Protein AF-A0A318JP89-F1 (afdb_monomer_lite)

pLDDT: mean 79.84, std 13.97, range [44.28, 95.5]

Structure (mmCIF, N/CA/C/O backbone):
data_AF-A0A318JP89-F1
#
_entry.id   AF-A0A318JP89-F1
#
loop_
_atom_site.group_PDB
_atom_site.id
_atom_site.type_symbol
_atom_site.label_atom_id
_atom_site.label_alt_id
_atom_site.label_comp_id
_atom_site.label_asym_id
_atom_site.label_entity_id
_atom_site.label_seq_id
_atom_site.pdbx_PDB_ins_code
_atom_site.Cartn_x
_atom_site.Cartn_y
_atom_site.Cartn_z
_atom_site.occupancy
_atom_site.B_iso_or_equiv
_atom_site.auth_seq_id
_atom_site.auth_comp_id
_atom_site.auth_asym_id
_atom_site.auth_atom_id
_atom_site.pdbx_PDB_model_num
ATOM 1 N N . MET A 1 1 ? 3.739 -6.722 31.623 1.00 44.28 1 MET A N 1
ATOM 2 C CA . MET A 1 1 ? 2.680 -7.235 30.736 1.00 44.28 1 MET A CA 1
ATOM 3 C C . MET A 1 1 ? 2.839 -6.492 29.435 1.00 44.28 1 MET A C 1
ATOM 5 O O . MET A 1 1 ? 2.730 -5.271 29.456 1.00 44.28 1 MET A O 1
ATOM 9 N N . ASP A 1 2 ? 3.203 -7.198 28.373 1.00 45.56 2 ASP A N 1
ATOM 10 C CA . ASP A 1 2 ? 3.303 -6.610 27.040 1.00 45.56 2 ASP A CA 1
ATOM 11 C C . ASP A 1 2 ? 1.907 -6.212 26.531 1.00 45.56 2 ASP A C 1
ATOM 13 O O . ASP A 1 2 ? 0.931 -6.908 26.838 1.00 45.56 2 ASP A O 1
ATOM 17 N N . PRO A 1 3 ? 1.776 -5.091 25.803 1.00 51.28 3 PRO A N 1
ATOM 18 C CA . PRO A 1 3 ? 0.514 -4.707 25.184 1.00 51.28 3 PRO A CA 1
ATOM 19 C C . PRO A 1 3 ? 0.072 -5.793 24.191 1.00 51.28 3 PRO A C 1
ATOM 21 O O . PRO A 1 3 ? 0.824 -6.180 23.299 1.00 51.28 3 PRO A O 1
ATOM 24 N N . MET A 1 4 ? -1.154 -6.301 24.346 1.00 47.81 4 MET A N 1
ATOM 25 C CA . MET A 1 4 ? -1.758 -7.213 23.370 1.00 47.81 4 MET A CA 1
ATOM 26 C C . MET A 1 4 ? -2.399 -6.397 22.236 1.00 47.81 4 MET A C 1
ATOM 28 O O . MET A 1 4 ? -3.157 -5.467 22.529 1.00 47.81 4 MET A O 1
ATOM 32 N N . PRO A 1 5 ? -2.143 -6.724 20.956 1.00 54.53 5 PRO A N 1
ATOM 33 C CA . PRO A 1 5 ? -2.836 -6.089 19.840 1.00 54.53 5 PRO A CA 1
ATOM 34 C C . PRO A 1 5 ? -4.323 -6.475 19.856 1.00 54.53 5 PRO A C 1
ATOM 36 O O . PRO A 1 5 ? -4.659 -7.657 19.936 1.00 54.53 5 PRO A O 1
ATOM 39 N N . LEU A 1 6 ? -5.212 -5.478 19.796 1.00 57.28 6 LEU A N 1
ATOM 40 C CA . LEU A 1 6 ? -6.668 -5.672 19.913 1.00 57.28 6 LEU A CA 1
ATOM 41 C C . LEU A 1 6 ? -7.348 -6.017 18.580 1.00 57.28 6 LEU A C 1
ATOM 43 O O . LEU A 1 6 ? -8.364 -6.705 18.571 1.00 57.28 6 LEU A O 1
ATOM 47 N N . THR A 1 7 ? -6.782 -5.574 17.460 1.00 59.53 7 THR A N 1
ATOM 48 C CA . THR A 1 7 ? -7.267 -5.852 16.102 1.00 59.53 7 THR A CA 1
ATOM 49 C C . THR A 1 7 ? -6.091 -5.899 15.135 1.00 59.53 7 THR A C 1
ATOM 51 O O . THR A 1 7 ? -5.109 -5.171 15.304 1.00 59.53 7 THR A O 1
ATOM 54 N N . ARG A 1 8 ? -6.183 -6.781 14.137 1.00 67.44 8 ARG A N 1
ATOM 55 C CA . ARG A 1 8 ? -5.205 -6.916 13.057 1.00 67.44 8 ARG A CA 1
ATOM 56 C C . ARG A 1 8 ? -5.955 -7.180 11.757 1.00 67.44 8 ARG A C 1
ATOM 58 O O . ARG A 1 8 ? -6.177 -8.333 11.400 1.00 67.44 8 ARG A O 1
ATOM 65 N N . ASP A 1 9 ? -6.328 -6.110 11.072 1.00 76.12 9 ASP A N 1
ATOM 66 C CA . ASP A 1 9 ? -6.862 -6.203 9.716 1.00 76.12 9 ASP A CA 1
ATOM 67 C C . ASP A 1 9 ? -5.674 -6.264 8.757 1.00 76.12 9 ASP A C 1
ATOM 69 O O . ASP A 1 9 ? -4.788 -5.408 8.824 1.00 76.12 9 ASP A O 1
ATOM 73 N N . VAL A 1 10 ? -5.610 -7.305 7.923 1.00 82.12 10 VAL A N 1
ATOM 74 C CA . VAL A 1 10 ? -4.551 -7.488 6.921 1.00 82.12 10 VAL A CA 1
ATOM 75 C C . VAL A 1 10 ? -5.195 -7.570 5.551 1.00 82.12 10 VAL A C 1
ATOM 77 O O . VAL A 1 10 ? -6.039 -8.432 5.318 1.00 82.12 10 VAL A O 1
ATOM 80 N N . VAL A 1 11 ? -4.759 -6.703 4.643 1.00 89.06 11 VAL A N 1
ATOM 81 C CA . VAL A 1 11 ? -5.156 -6.739 3.235 1.00 89.06 11 VAL A CA 1
ATOM 82 C C . VAL A 1 11 ? -3.912 -6.895 2.379 1.00 89.06 11 VAL A C 1
ATOM 84 O O . VAL A 1 11 ? -2.906 -6.218 2.602 1.00 89.06 11 VAL A O 1
ATOM 87 N N . GLU A 1 12 ? -3.985 -7.796 1.408 1.00 91.00 12 GLU A N 1
ATOM 88 C CA . GLU A 1 12 ? -2.930 -8.041 0.432 1.00 91.00 12 GLU A CA 1
ATOM 89 C C . GLU A 1 12 ? -3.345 -7.488 -0.930 1.00 91.00 12 GLU A C 1
ATOM 91 O O . GLU A 1 12 ? -4.506 -7.588 -1.328 1.00 91.00 12 GLU A O 1
ATOM 96 N N . PHE A 1 13 ? -2.379 -6.925 -1.647 1.00 91.81 13 PHE A N 1
ATOM 97 C CA . PHE A 1 13 ? -2.557 -6.418 -2.999 1.00 91.81 13 PHE A CA 1
ATOM 98 C C . PHE A 1 13 ? -1.592 -7.132 -3.932 1.00 91.81 13 PHE A C 1
ATOM 100 O O . PHE A 1 13 ? -0.388 -7.178 -3.666 1.00 91.81 13 PHE A O 1
ATOM 107 N N . CYS A 1 14 ? -2.118 -7.681 -5.023 1.00 92.81 14 CYS A N 1
ATOM 108 C CA . CYS A 1 14 ? -1.323 -8.341 -6.050 1.00 92.81 14 CYS A CA 1
ATOM 109 C C . CYS A 1 14 ? -0.948 -7.362 -7.161 1.00 92.81 14 CYS A C 1
ATOM 111 O O . CYS A 1 14 ? -1.696 -6.439 -7.464 1.00 92.81 14 CYS A O 1
ATOM 113 N N . CYS A 1 15 ? 0.212 -7.589 -7.764 1.00 93.62 15 CYS A N 1
ATOM 114 C CA . CYS A 1 15 ? 0.668 -6.902 -8.958 1.00 93.62 15 CYS A CA 1
ATOM 115 C C . CYS A 1 15 ? -0.264 -7.205 -10.132 1.00 93.62 15 CYS A C 1
ATOM 117 O O . CYS A 1 15 ? -0.503 -8.375 -10.440 1.00 93.62 15 CYS A O 1
ATOM 119 N N . ASP A 1 16 ? -0.723 -6.166 -10.820 1.00 94.94 16 ASP A N 1
ATOM 120 C CA . ASP A 1 16 ? -1.594 -6.293 -11.987 1.00 94.94 16 ASP A CA 1
ATOM 121 C C . ASP A 1 16 ? -0.862 -6.862 -13.218 1.00 94.94 16 ASP A C 1
ATOM 123 O O . ASP A 1 16 ? -1.502 -7.413 -14.113 1.00 94.94 16 ASP A O 1
ATOM 127 N N . THR A 1 17 ? 0.475 -6.792 -13.261 1.00 93.00 17 THR A N 1
ATOM 128 C CA . THR A 1 17 ? 1.281 -7.329 -14.373 1.00 93.00 17 THR A CA 1
ATOM 129 C C . THR A 1 17 ? 1.559 -8.826 -14.225 1.00 93.00 17 THR A C 1
ATOM 131 O O . THR A 1 17 ? 1.362 -9.600 -15.163 1.00 93.00 17 THR A O 1
ATOM 134 N N . CYS A 1 18 ? 2.048 -9.251 -13.057 1.00 92.75 18 CYS A N 1
ATOM 135 C CA . CYS A 1 18 ? 2.589 -10.601 -12.855 1.00 92.75 18 CYS A CA 1
ATOM 136 C C . CYS A 1 18 ? 1.854 -11.427 -11.787 1.00 92.75 18 CYS A C 1
ATOM 138 O O . CYS A 1 18 ? 2.177 -12.597 -11.590 1.00 92.75 18 CYS A O 1
ATOM 140 N N . GLY A 1 19 ? 0.860 -10.853 -11.101 1.00 90.69 19 GLY A N 1
ATOM 141 C CA . GLY A 1 19 ? -0.003 -11.555 -10.144 1.00 90.69 19 GLY A CA 1
ATOM 142 C C . GLY A 1 19 ? 0.638 -11.894 -8.795 1.00 90.69 19 GLY A C 1
ATOM 143 O O . GLY A 1 19 ? -0.054 -12.391 -7.907 1.00 90.69 19 GLY A O 1
ATOM 144 N N . VAL A 1 20 ? 1.934 -11.628 -8.609 1.00 90.88 20 VAL A N 1
ATOM 145 C CA . VAL A 1 20 ? 2.610 -11.803 -7.313 1.00 90.88 20 VAL A CA 1
ATOM 146 C C . VAL A 1 20 ? 2.102 -10.774 -6.307 1.00 90.88 20 VAL A C 1
ATOM 148 O O . VAL A 1 20 ? 1.652 -9.698 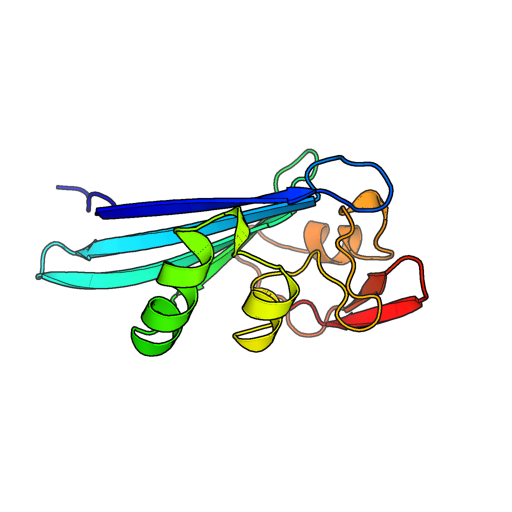-6.697 1.00 90.88 20 VAL A O 1
ATOM 151 N N . VAL A 1 21 ? 2.196 -11.067 -5.010 1.00 90.19 21 VAL A N 1
ATOM 152 C CA . VAL A 1 21 ? 1.869 -10.077 -3.975 1.00 90.19 21 VAL A CA 1
ATOM 153 C C . VAL A 1 21 ? 2.812 -8.885 -4.135 1.00 90.19 21 VAL A C 1
ATOM 155 O O . VAL A 1 21 ? 4.028 -9.031 -4.095 1.00 90.19 21 VAL A O 1
ATOM 158 N N . ALA A 1 22 ? 2.249 -7.704 -4.364 1.00 89.94 22 ALA A N 1
ATOM 159 C CA . ALA A 1 22 ? 2.994 -6.457 -4.447 1.00 89.94 22 ALA A CA 1
ATOM 160 C C . ALA A 1 22 ? 3.194 -5.856 -3.055 1.00 89.94 22 ALA A C 1
ATOM 162 O O . ALA A 1 22 ? 4.259 -5.318 -2.749 1.00 89.94 22 ALA A O 1
ATOM 163 N N . GLY A 1 23 ? 2.183 -5.981 -2.194 1.00 88.69 23 GLY A N 1
ATOM 164 C CA . GLY A 1 23 ? 2.278 -5.480 -0.840 1.00 88.69 23 GLY A CA 1
ATOM 165 C C . GLY A 1 23 ? 1.147 -5.885 0.085 1.00 88.69 23 GLY A C 1
ATOM 166 O O . GLY A 1 23 ? 0.121 -6.426 -0.327 1.00 88.69 23 GLY A O 1
ATOM 167 N N . ARG A 1 24 ? 1.362 -5.613 1.372 1.00 89.00 24 ARG A N 1
ATOM 168 C CA . ARG A 1 24 ? 0.407 -5.885 2.450 1.00 89.00 24 ARG A CA 1
ATOM 169 C C . ARG A 1 24 ? 0.196 -4.639 3.284 1.00 89.00 24 ARG A C 1
ATOM 171 O O . ARG A 1 24 ? 1.157 -3.946 3.597 1.00 89.00 24 ARG A O 1
ATOM 178 N N . ILE A 1 25 ? -1.032 -4.396 3.712 1.00 88.50 25 ILE A N 1
ATOM 179 C CA . ILE A 1 25 ? -1.357 -3.352 4.680 1.00 88.50 25 ILE A CA 1
ATOM 180 C C . ILE A 1 25 ? -1.900 -4.025 5.924 1.00 88.50 25 ILE A C 1
ATOM 182 O O . ILE A 1 25 ? -2.765 -4.891 5.845 1.00 88.50 25 ILE A O 1
ATOM 186 N N . THR A 1 26 ? -1.361 -3.648 7.074 1.00 87.50 26 THR A N 1
ATOM 187 C CA . THR A 1 26 ? -1.814 -4.095 8.383 1.00 87.50 26 THR A CA 1
ATOM 188 C C . THR A 1 26 ? -2.172 -2.884 9.220 1.00 87.50 26 THR A C 1
ATOM 190 O O . THR A 1 26 ? -1.358 -1.977 9.368 1.00 87.50 26 THR A O 1
ATOM 193 N N . LEU A 1 27 ? -3.364 -2.886 9.803 1.00 87.75 27 LEU A N 1
ATOM 194 C CA . LEU A 1 27 ? -3.790 -1.864 10.751 1.00 87.75 27 LEU A CA 1
ATOM 195 C C . LEU A 1 27 ? -3.863 -2.486 12.148 1.00 87.75 27 LEU A C 1
ATOM 197 O O . LEU A 1 27 ? -4.529 -3.506 12.336 1.00 87.75 27 LEU A O 1
ATOM 201 N N . THR A 1 28 ? -3.159 -1.903 13.120 1.00 85.44 28 THR A N 1
ATOM 202 C CA . THR A 1 28 ? -3.131 -2.390 14.506 1.00 85.44 28 THR A CA 1
ATOM 203 C C . THR A 1 28 ? -3.566 -1.325 15.499 1.00 85.44 28 THR A C 1
ATOM 205 O O . THR A 1 28 ? -3.386 -0.123 15.299 1.00 85.44 28 THR A O 1
ATOM 208 N N . THR A 1 29 ? -4.145 -1.794 16.603 1.00 84.50 29 THR A N 1
ATOM 209 C CA . THR A 1 29 ? -4.390 -0.988 17.800 1.00 84.50 29 THR A CA 1
ATOM 210 C C . THR A 1 29 ? -3.681 -1.618 18.987 1.00 84.50 29 THR A C 1
ATOM 212 O O . THR A 1 29 ? -3.867 -2.803 19.274 1.00 84.50 29 THR A O 1
ATOM 215 N N . GLU A 1 30 ? -2.894 -0.815 19.692 1.00 83.19 30 GLU A N 1
ATOM 216 C CA . GLU A 1 30 ? -2.139 -1.200 20.879 1.00 83.19 30 GLU A CA 1
ATOM 217 C C . GLU A 1 30 ? -2.607 -0.368 22.070 1.00 83.19 30 GLU A C 1
ATOM 219 O O . GLU A 1 30 ? -2.740 0.851 21.978 1.00 83.19 30 GLU A O 1
ATOM 224 N N . THR A 1 31 ? -2.853 -1.014 23.208 1.00 82.56 31 THR A N 1
ATOM 225 C CA . THR A 1 31 ? -3.196 -0.307 24.449 1.00 82.56 31 THR A CA 1
ATOM 226 C C . THR A 1 31 ? -2.030 -0.408 25.416 1.00 82.56 31 THR A C 1
ATOM 228 O O . THR A 1 31 ? -1.671 -1.498 25.857 1.00 82.56 31 THR A O 1
ATOM 231 N N . ALA A 1 32 ? -1.428 0.730 25.746 1.00 79.44 32 ALA A N 1
ATOM 232 C CA . ALA A 1 32 ? -0.364 0.815 26.731 1.00 79.44 32 ALA A CA 1
ATOM 233 C C . ALA A 1 32 ? -0.895 0.516 28.143 1.00 79.44 32 ALA A C 1
ATOM 235 O O . ALA A 1 32 ? -2.080 0.671 28.439 1.00 79.44 32 ALA A O 1
ATOM 236 N N . SER A 1 33 ? 0.006 0.151 29.055 1.00 78.69 33 SER A N 1
ATOM 237 C CA . SER A 1 33 ? -0.324 -0.182 30.450 1.00 78.69 33 SER A CA 1
ATOM 238 C C . SER A 1 33 ? -1.012 0.949 31.227 1.00 78.69 33 SER A C 1
ATOM 240 O O . SER A 1 33 ? -1.681 0.692 32.223 1.00 78.69 33 SER A O 1
ATOM 242 N N . ASN A 1 34 ? -0.881 2.195 30.766 1.00 83.25 34 ASN A N 1
ATOM 243 C CA . ASN A 1 34 ? -1.551 3.375 31.316 1.00 83.25 34 ASN A CA 1
ATOM 244 C C . ASN A 1 34 ? -2.930 3.662 30.681 1.00 83.25 34 ASN A C 1
ATOM 246 O O . ASN A 1 34 ? -3.486 4.733 30.907 1.00 83.25 34 ASN A O 1
ATOM 250 N N . GLY A 1 35 ? -3.458 2.748 29.861 1.00 82.12 35 GLY A N 1
ATOM 251 C CA . GLY A 1 35 ? -4.737 2.897 29.161 1.00 82.12 35 GLY A CA 1
ATOM 252 C C . GLY A 1 35 ? -4.678 3.758 27.896 1.00 82.12 35 GLY A C 1
ATOM 253 O O . GLY A 1 35 ? -5.707 3.959 27.254 1.00 82.12 35 GLY A O 1
ATOM 254 N N . ARG A 1 36 ? -3.502 4.271 27.508 1.00 83.19 36 ARG A N 1
ATOM 255 C CA . ARG A 1 36 ? -3.347 5.026 26.260 1.00 83.19 36 ARG A CA 1
ATOM 256 C C . ARG A 1 36 ? -3.437 4.089 25.060 1.00 83.19 36 ARG A C 1
ATOM 258 O O . ARG A 1 36 ? -2.715 3.098 25.000 1.00 83.19 36 ARG A O 1
ATOM 265 N N . ILE A 1 37 ? -4.274 4.449 24.094 1.00 83.50 37 ILE A N 1
ATOM 266 C CA . ILE A 1 37 ? -4.445 3.711 22.843 1.00 83.50 37 ILE A CA 1
ATOM 267 C C . ILE A 1 37 ? -3.551 4.328 21.764 1.00 83.50 37 ILE A C 1
ATOM 269 O O . ILE A 1 37 ? -3.504 5.551 21.607 1.00 83.50 37 ILE A O 1
ATOM 273 N N . TRP A 1 38 ? -2.848 3.470 21.036 1.00 83.50 38 TRP A N 1
ATOM 274 C CA . TRP A 1 38 ? -2.029 3.797 19.880 1.00 83.50 38 TRP A CA 1
ATOM 275 C C . TRP A 1 38 ? -2.560 3.052 18.668 1.00 83.50 38 TRP A C 1
ATOM 277 O O . TRP A 1 38 ? -2.906 1.874 18.753 1.00 83.50 38 TRP A O 1
ATOM 287 N N . HIS A 1 39 ? -2.601 3.746 17.542 1.00 85.88 39 HIS A N 1
ATOM 288 C CA . HIS A 1 39 ? -3.013 3.185 16.272 1.00 85.88 39 HIS A CA 1
ATOM 289 C C . HIS A 1 39 ? -1.825 3.233 15.325 1.00 85.88 39 HIS A C 1
ATOM 291 O O . HIS A 1 39 ? -1.203 4.285 15.172 1.00 85.88 39 HIS A O 1
ATOM 297 N N . ASN A 1 40 ? -1.518 2.109 14.692 1.00 84.62 40 ASN A N 1
ATOM 298 C CA . ASN A 1 40 ? -0.404 2.009 13.763 1.00 84.62 40 ASN A CA 1
ATOM 299 C C . ASN A 1 40 ? -0.894 1.413 12.447 1.00 84.62 40 ASN A C 1
ATOM 301 O O . ASN A 1 40 ? -1.722 0.500 12.432 1.00 84.62 40 ASN A O 1
ATOM 305 N N . ILE A 1 41 ? -0.361 1.927 11.346 1.00 84.38 41 ILE A N 1
ATOM 306 C CA . ILE A 1 41 ? -0.471 1.302 10.037 1.00 84.38 41 ILE A CA 1
ATOM 307 C C . ILE A 1 41 ? 0.910 0.805 9.634 1.00 84.38 41 ILE A C 1
ATOM 309 O O . ILE A 1 41 ? 1.902 1.529 9.715 1.00 84.38 41 ILE A O 1
ATOM 313 N N . LYS A 1 42 ? 0.963 -0.445 9.192 1.00 83.44 42 LYS A N 1
ATOM 314 C CA . LYS A 1 42 ? 2.158 -1.055 8.638 1.00 83.44 42 LYS A CA 1
ATOM 315 C C . LYS A 1 42 ? 1.905 -1.425 7.189 1.00 83.44 42 LYS A C 1
ATOM 317 O O . LYS A 1 42 ? 0.941 -2.130 6.903 1.00 83.44 42 LYS A O 1
ATOM 322 N N . THR A 1 43 ? 2.751 -0.961 6.285 1.00 82.06 43 THR A N 1
ATOM 323 C CA . THR A 1 43 ? 2.595 -1.181 4.846 1.00 82.06 43 THR A CA 1
ATOM 324 C C . THR A 1 43 ? 3.866 -1.810 4.324 1.00 82.06 43 THR A C 1
ATOM 326 O O . THR A 1 43 ? 4.959 -1.354 4.624 1.00 82.06 43 THR A O 1
ATOM 329 N N . PHE A 1 44 ? 3.737 -2.924 3.620 1.00 78.69 44 PHE A N 1
ATOM 330 C CA . PHE A 1 44 ? 4.864 -3.720 3.165 1.00 78.69 44 PHE A CA 1
ATOM 331 C C . PHE A 1 44 ? 4.899 -3.760 1.652 1.00 78.69 44 PHE A C 1
ATOM 333 O O . PHE A 1 44 ? 3.861 -4.002 1.041 1.00 78.69 44 PHE A O 1
ATOM 340 N N . PHE A 1 45 ? 6.088 -3.615 1.079 1.00 76.06 45 PHE A N 1
ATOM 341 C CA . PHE A 1 45 ? 6.396 -4.196 -0.219 1.00 76.06 45 PHE A CA 1
ATOM 342 C C . PHE A 1 45 ? 6.823 -5.642 0.001 1.00 76.06 45 PHE A C 1
ATOM 344 O O . PHE A 1 45 ? 7.772 -5.912 0.744 1.00 76.06 45 PHE A O 1
ATOM 351 N N . ASP A 1 46 ? 6.129 -6.579 -0.639 1.00 70.06 46 ASP A N 1
ATOM 352 C CA . ASP A 1 46 ? 6.508 -7.989 -0.572 1.00 70.06 46 ASP A CA 1
ATOM 353 C C . ASP A 1 46 ? 7.663 -8.227 -1.557 1.00 70.06 46 ASP A C 1
ATOM 355 O O . ASP A 1 46 ? 7.472 -8.540 -2.728 1.00 70.06 46 ASP A O 1
ATOM 359 N N . CYS A 1 47 ? 8.886 -7.968 -1.096 1.00 61.50 47 CYS A N 1
ATOM 360 C CA . CYS A 1 47 ? 10.127 -8.303 -1.791 1.00 61.50 47 CYS A CA 1
ATOM 361 C C . CYS A 1 47 ? 10.832 -9.457 -1.066 1.00 61.50 47 CYS A C 1
ATOM 363 O O . CYS A 1 47 ? 10.523 -9.747 0.088 1.00 61.50 47 CYS A O 1
ATOM 365 N N . SER A 1 48 ? 11.830 -10.088 -1.693 1.00 51.44 48 SER A N 1
ATOM 366 C CA . SER A 1 48 ? 12.609 -11.208 -1.125 1.00 51.44 48 SER A CA 1
ATOM 367 C C . SER A 1 48 ? 13.337 -10.907 0.206 1.00 51.44 48 SER A C 1
ATOM 369 O O . SER A 1 48 ? 14.012 -11.786 0.737 1.00 51.44 48 SER A O 1
ATOM 371 N N . GLY A 1 49 ? 13.201 -9.689 0.748 1.00 53.75 49 GLY A N 1
ATOM 372 C CA . GLY A 1 49 ? 13.647 -9.263 2.078 1.00 53.75 49 GLY A CA 1
ATOM 373 C C . GLY A 1 49 ? 12.594 -8.512 2.914 1.00 53.75 49 GLY A C 1
ATOM 374 O O . GLY A 1 49 ? 12.924 -8.081 4.011 1.00 53.75 49 GLY A O 1
ATOM 375 N N . GLY A 1 50 ? 11.349 -8.371 2.433 1.00 59.44 50 GLY A N 1
ATOM 376 C CA . GLY A 1 50 ? 10.214 -7.752 3.127 1.00 59.44 50 GLY A CA 1
ATOM 377 C C . GLY A 1 50 ? 10.475 -6.334 3.641 1.00 59.44 50 GLY A C 1
ATOM 378 O O . GLY A 1 50 ? 10.758 -6.151 4.823 1.00 59.44 50 GLY A O 1
ATOM 379 N N . TYR A 1 51 ? 10.313 -5.320 2.790 1.00 66.00 51 TYR A N 1
ATOM 380 C CA . TYR A 1 51 ? 10.411 -3.931 3.234 1.00 66.00 51 TYR A CA 1
ATOM 381 C C . TYR A 1 51 ? 9.074 -3.440 3.793 1.00 66.00 51 TYR A C 1
ATOM 383 O O . TYR A 1 51 ? 8.042 -3.650 3.158 1.00 66.00 51 TYR A O 1
ATOM 391 N N . GLY A 1 52 ? 9.068 -2.778 4.955 1.00 67.50 52 GLY A N 1
ATOM 392 C CA . GLY A 1 52 ? 7.836 -2.282 5.564 1.00 67.50 52 GLY A CA 1
ATOM 393 C C . GLY A 1 52 ? 7.950 -0.895 6.181 1.00 67.50 52 GLY A C 1
ATOM 394 O O . GLY A 1 52 ? 8.778 -0.680 7.060 1.00 67.50 52 GLY A O 1
ATOM 3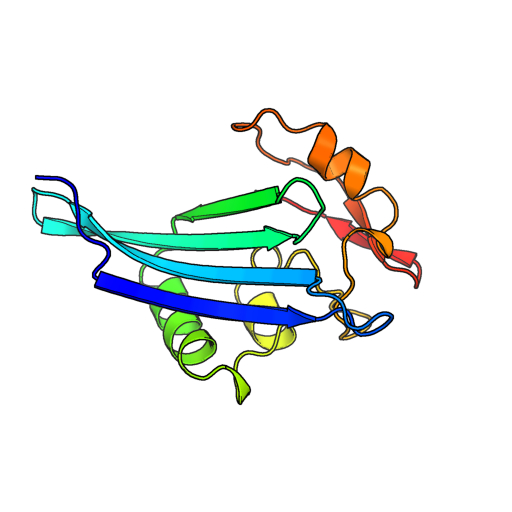95 N N . LEU A 1 53 ? 7.050 0.005 5.790 1.00 71.19 53 LEU A N 1
ATOM 396 C CA . LEU A 1 53 ? 6.799 1.274 6.465 1.00 71.19 53 LEU A CA 1
ATOM 397 C C . LEU A 1 53 ? 5.917 1.025 7.687 1.00 71.19 53 LEU A C 1
ATOM 399 O O . LEU A 1 53 ? 4.949 0.264 7.622 1.00 71.19 53 LEU A O 1
ATOM 403 N N . ASN A 1 54 ? 6.232 1.673 8.803 1.00 76.81 54 ASN A N 1
ATOM 404 C CA . ASN A 1 54 ? 5.390 1.678 9.993 1.00 76.81 54 ASN A CA 1
ATOM 405 C C . ASN A 1 54 ? 5.155 3.122 10.426 1.00 76.81 54 ASN A C 1
ATOM 407 O O . ASN A 1 54 ? 6.108 3.832 10.734 1.00 76.81 54 ASN A O 1
ATOM 411 N N . ALA A 1 55 ? 3.893 3.535 10.462 1.00 78.75 55 ALA A N 1
ATOM 412 C CA . ALA A 1 55 ? 3.506 4.888 10.819 1.00 78.75 55 ALA A CA 1
ATOM 413 C C . ALA A 1 55 ? 2.441 4.866 11.915 1.00 78.75 55 ALA A C 1
ATOM 415 O O . ALA A 1 55 ? 1.454 4.127 11.841 1.00 78.75 55 ALA A O 1
ATOM 416 N N . SER A 1 56 ? 2.603 5.732 12.916 1.00 83.38 56 SER A N 1
ATOM 417 C CA . SER A 1 56 ? 1.511 6.032 13.838 1.00 83.38 56 SER A CA 1
ATOM 418 C C . SER A 1 56 ? 0.441 6.843 13.117 1.00 83.38 56 SER A C 1
ATOM 420 O O . SER A 1 56 ? 0.728 7.864 12.493 1.00 83.38 56 SER A O 1
ATOM 422 N N . VAL A 1 57 ? -0.809 6.408 13.238 1.00 87.06 57 VAL A N 1
ATOM 423 C CA . VAL A 1 57 ? -1.969 7.104 12.679 1.00 87.06 57 VAL A CA 1
ATOM 424 C C . VAL A 1 57 ? -2.795 7.711 13.802 1.00 87.06 57 VAL A C 1
ATOM 426 O O . VAL A 1 57 ? -2.902 7.164 14.899 1.00 87.06 57 VAL A O 1
ATOM 429 N N . ASN A 1 58 ? -3.373 8.882 13.556 1.00 86.94 58 ASN A N 1
ATOM 430 C CA . ASN A 1 58 ? -4.298 9.479 14.513 1.00 86.94 58 ASN A CA 1
ATOM 431 C C . ASN A 1 58 ? -5.672 8.780 14.446 1.00 86.94 58 ASN A C 1
ATOM 433 O O . ASN A 1 58 ? -5.977 8.058 13.496 1.00 86.94 58 ASN A O 1
ATOM 437 N N . ALA A 1 59 ? -6.510 8.999 15.462 1.00 84.25 59 ALA A N 1
ATOM 438 C CA . ALA A 1 59 ? -7.818 8.347 15.547 1.00 84.25 59 ALA A CA 1
ATOM 439 C C . ALA A 1 59 ? -8.748 8.635 14.342 1.00 84.25 59 ALA A C 1
ATOM 441 O O . ALA A 1 59 ? -9.389 7.693 13.880 1.00 84.25 59 ALA A O 1
ATOM 442 N N . PRO A 1 60 ? -8.816 9.865 13.782 1.00 88.38 60 PRO A N 1
ATOM 443 C CA . PRO A 1 60 ? -9.589 10.121 12.563 1.00 88.38 60 PRO A CA 1
ATOM 444 C C . PRO A 1 60 ? -9.152 9.279 11.357 1.00 88.38 60 PRO A C 1
ATOM 446 O O . PRO A 1 60 ? -9.992 8.647 10.724 1.00 88.38 60 PRO A O 1
ATOM 449 N N . VAL A 1 61 ? -7.846 9.220 11.075 1.00 89.69 61 VAL A N 1
ATOM 450 C CA . VAL A 1 61 ? -7.296 8.423 9.965 1.00 89.69 61 VAL A CA 1
ATOM 451 C C . VAL A 1 61 ? -7.543 6.932 10.197 1.00 89.69 61 VAL A C 1
ATOM 453 O O . VAL A 1 61 ? -7.925 6.215 9.276 1.00 89.69 61 VAL A O 1
ATOM 456 N N . PHE A 1 62 ? -7.393 6.460 11.437 1.00 88.31 62 PHE A N 1
ATOM 457 C CA . PHE A 1 62 ? -7.712 5.078 11.789 1.00 88.31 62 PHE A CA 1
ATOM 458 C C . PHE A 1 62 ? -9.186 4.740 11.530 1.00 88.31 62 PHE A C 1
ATOM 460 O O . PHE A 1 62 ? -9.477 3.704 10.941 1.00 88.31 62 PHE A O 1
ATOM 467 N N . ALA A 1 63 ? -10.113 5.615 11.931 1.00 87.56 63 ALA A N 1
ATOM 468 C CA . ALA A 1 63 ? -11.548 5.415 11.729 1.00 87.56 63 ALA A CA 1
ATOM 469 C C . ALA A 1 63 ? -11.950 5.406 10.244 1.00 87.56 63 ALA A C 1
ATOM 471 O O . ALA A 1 63 ? -12.943 4.775 9.887 1.00 87.56 63 ALA A O 1
ATOM 472 N N . GLU A 1 64 ? -11.183 6.076 9.380 1.00 89.94 64 GLU A N 1
ATOM 473 C CA . GLU A 1 64 ? -11.363 6.014 7.928 1.00 89.94 64 GLU A CA 1
ATOM 474 C C . GLU A 1 64 ? -10.793 4.718 7.330 1.00 89.94 64 GLU A C 1
ATOM 476 O O . GLU A 1 64 ? -11.449 4.083 6.507 1.00 89.94 64 GLU A O 1
ATOM 481 N N . LEU A 1 65 ? -9.604 4.286 7.766 1.00 88.81 65 LEU A N 1
ATOM 482 C CA . LEU A 1 65 ? -8.928 3.091 7.245 1.00 88.81 65 LEU A CA 1
ATOM 483 C C . LEU A 1 65 ? -9.539 1.774 7.728 1.00 88.81 65 LEU A C 1
ATOM 485 O O . LEU A 1 65 ? -9.614 0.821 6.955 1.00 88.81 65 LEU A O 1
ATOM 489 N N . GLN A 1 66 ? -9.969 1.697 8.986 1.00 88.69 66 GLN A N 1
ATOM 490 C CA . GLN A 1 66 ? -10.480 0.466 9.587 1.00 88.69 66 GLN A CA 1
ATOM 491 C C . GLN A 1 66 ? -11.625 -0.172 8.781 1.00 88.69 66 GLN A C 1
ATOM 493 O O . GLN A 1 66 ? -11.498 -1.340 8.419 1.00 88.69 66 GLN A O 1
ATOM 498 N N . PRO A 1 67 ? -12.715 0.537 8.424 1.00 86.31 67 PRO A N 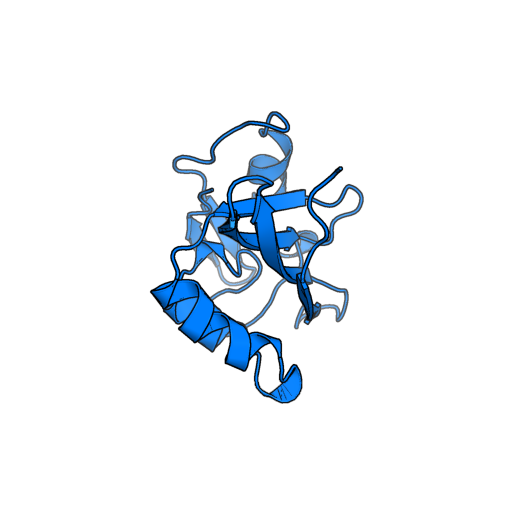1
ATOM 499 C CA . PRO A 1 67 ? -13.783 -0.067 7.631 1.00 86.31 67 PRO A CA 1
ATOM 500 C C . PRO A 1 67 ? -13.346 -0.410 6.201 1.00 86.31 67 PRO A C 1
ATOM 502 O O . PRO A 1 67 ? -13.943 -1.294 5.595 1.00 86.31 67 PRO A O 1
ATOM 505 N N . LEU A 1 68 ? -12.322 0.262 5.651 1.00 85.44 68 LEU A N 1
ATOM 506 C CA . LEU A 1 68 ? -11.762 -0.098 4.345 1.00 85.44 68 LEU A CA 1
ATOM 507 C C . LEU A 1 68 ? -11.038 -1.437 4.413 1.00 85.44 68 LEU A C 1
ATOM 509 O O . LEU A 1 68 ? -11.198 -2.242 3.511 1.00 85.44 68 LEU A O 1
ATOM 513 N N . LEU A 1 69 ? -10.241 -1.656 5.461 1.00 85.88 69 LEU A N 1
ATOM 514 C CA . LEU A 1 69 ? -9.390 -2.838 5.600 1.00 85.88 69 LEU A CA 1
ATOM 515 C C . LEU A 1 69 ? -10.121 -4.044 6.208 1.00 85.88 69 LEU A C 1
ATOM 517 O O . LEU A 1 69 ? -9.706 -5.175 5.977 1.00 85.88 69 LEU A O 1
ATOM 521 N N . ALA A 1 70 ? -11.217 -3.820 6.938 1.00 84.75 70 ALA A N 1
ATOM 522 C CA . ALA A 1 70 ? -12.054 -4.879 7.506 1.00 84.75 70 ALA A CA 1
ATOM 523 C C . ALA A 1 70 ? -12.908 -5.624 6.457 1.00 84.75 70 ALA A C 1
ATOM 525 O O . ALA A 1 70 ? -13.401 -6.717 6.734 1.00 84.75 70 ALA A O 1
ATOM 526 N N . ASP A 1 71 ? -13.083 -5.053 5.260 1.00 82.31 71 ASP A N 1
ATOM 527 C CA . ASP A 1 71 ? -13.801 -5.656 4.130 1.00 82.31 71 ASP A CA 1
ATOM 528 C C . ASP A 1 71 ? -12.859 -5.748 2.914 1.00 82.31 71 ASP A C 1
ATOM 530 O O . ASP A 1 71 ? -12.812 -4.822 2.100 1.00 82.31 71 ASP A O 1
ATOM 534 N N . PRO A 1 72 ? -12.065 -6.832 2.778 1.00 72.88 72 PRO A N 1
ATOM 535 C CA . PRO A 1 72 ? -11.044 -6.944 1.732 1.00 72.88 72 PRO A CA 1
ATOM 536 C C . PRO A 1 72 ? -11.557 -6.698 0.298 1.00 72.88 72 PRO A C 1
ATOM 538 O O . PRO A 1 72 ? -10.863 -6.022 -0.457 1.00 72.88 72 PRO A O 1
ATOM 541 N N . PRO A 1 73 ? -12.770 -7.141 -0.098 1.00 75.38 73 PRO A N 1
ATOM 542 C CA . PRO A 1 73 ? -13.377 -6.752 -1.375 1.00 75.38 73 PRO A CA 1
ATOM 543 C C . PRO A 1 73 ? -13.545 -5.237 -1.593 1.00 75.38 73 PRO A C 1
ATOM 545 O O . PRO A 1 73 ? -13.514 -4.774 -2.732 1.00 75.38 73 PRO A O 1
ATOM 548 N N . ALA A 1 74 ? -13.748 -4.456 -0.529 1.00 74.31 74 ALA A N 1
ATOM 549 C CA . ALA A 1 74 ? -13.919 -3.002 -0.585 1.00 74.31 74 ALA A CA 1
ATOM 550 C C . ALA A 1 74 ? -12.608 -2.218 -0.381 1.00 74.31 74 ALA A C 1
ATOM 552 O O . ALA A 1 74 ? -12.559 -1.007 -0.672 1.00 74.31 74 ALA A O 1
ATOM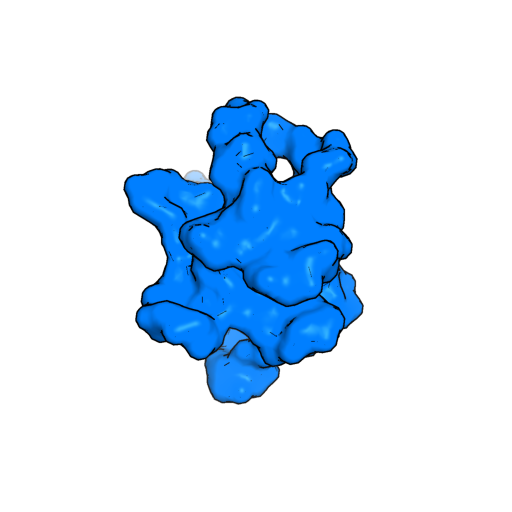 553 N N . ALA A 1 75 ? -11.561 -2.897 0.096 1.00 83.44 75 ALA A N 1
ATOM 554 C CA . ALA A 1 75 ? -10.212 -2.384 0.277 1.00 83.44 75 ALA A CA 1
ATOM 555 C C . ALA A 1 75 ? -9.534 -2.202 -1.087 1.00 83.44 75 ALA A C 1
ATOM 557 O O . ALA A 1 75 ? -8.825 -3.076 -1.568 1.00 83.44 75 ALA A O 1
ATOM 558 N N . THR A 1 76 ? -9.747 -1.060 -1.742 1.00 90.62 76 THR A N 1
ATOM 559 C CA . THR A 1 76 ? -9.043 -0.747 -2.996 1.00 90.62 76 THR A CA 1
ATOM 560 C C . THR A 1 76 ? -7.819 0.129 -2.721 1.00 90.62 76 THR A C 1
ATOM 562 O O . THR A 1 76 ? -7.921 1.073 -1.924 1.00 90.62 76 THR A O 1
ATOM 565 N N . PRO A 1 77 ? -6.684 -0.090 -3.415 1.00 91.31 77 PRO A N 1
ATOM 566 C CA . PRO A 1 77 ? -5.498 0.754 -3.272 1.00 91.31 77 PRO A CA 1
ATOM 567 C C . PRO A 1 77 ? -5.816 2.227 -3.534 1.00 91.31 77 PRO A C 1
ATOM 569 O O . PRO A 1 77 ? -5.373 3.106 -2.803 1.00 91.31 77 PRO A O 1
ATOM 572 N N . ARG A 1 78 ? -6.687 2.492 -4.517 1.00 93.38 78 ARG A N 1
ATOM 573 C CA . ARG A 1 78 ? -7.192 3.826 -4.851 1.00 93.38 78 ARG A CA 1
ATOM 574 C C . ARG A 1 78 ? -7.827 4.543 -3.660 1.00 93.38 78 ARG A C 1
ATOM 576 O O . ARG A 1 78 ? -7.608 5.740 -3.491 1.00 93.38 78 ARG A O 1
ATOM 583 N N . ARG A 1 79 ? -8.652 3.860 -2.857 1.00 91.50 79 ARG A N 1
ATOM 584 C CA . ARG A 1 79 ? -9.309 4.479 -1.690 1.00 91.50 79 ARG A CA 1
ATOM 585 C C . ARG A 1 79 ? -8.306 4.770 -0.585 1.00 91.50 79 ARG A C 1
ATOM 587 O O . ARG A 1 79 ? -8.357 5.850 -0.017 1.00 91.50 79 ARG A O 1
ATOM 594 N N . ILE A 1 80 ? -7.372 3.857 -0.343 1.00 91.50 80 ILE A N 1
ATOM 595 C CA . ILE A 1 80 ? -6.333 4.032 0.678 1.00 91.50 80 ILE A CA 1
ATOM 596 C C . ILE A 1 80 ? -5.368 5.157 0.274 1.00 91.50 80 ILE A C 1
ATOM 598 O O . ILE A 1 80 ? -5.045 6.011 1.095 1.00 91.50 80 ILE A O 1
ATOM 602 N N . CYS A 1 81 ? -5.014 5.243 -1.012 1.00 90.75 81 CYS A N 1
ATOM 603 C CA . CYS A 1 81 ? -4.195 6.316 -1.576 1.00 90.75 81 CYS A CA 1
ATOM 604 C C . CYS A 1 81 ? -4.786 7.713 -1.342 1.00 90.75 81 CYS A C 1
ATOM 606 O O . CYS A 1 81 ? -4.040 8.674 -1.196 1.00 90.75 81 CYS A O 1
ATOM 608 N N . LYS A 1 82 ? -6.123 7.839 -1.325 1.00 91.56 82 LYS A N 1
ATOM 609 C CA . LYS A 1 82 ? -6.803 9.116 -1.050 1.00 91.56 82 LYS A CA 1
ATOM 610 C C . LYS A 1 82 ? -6.678 9.557 0.407 1.00 91.56 82 LYS A C 1
ATOM 612 O O . LYS A 1 82 ? -6.765 10.753 0.659 1.00 91.56 82 LYS A O 1
ATOM 617 N N . VAL A 1 83 ? -6.496 8.614 1.333 1.00 90.50 83 VAL A N 1
ATOM 618 C CA . VAL A 1 83 ? -6.242 8.912 2.750 1.00 90.50 83 VAL A CA 1
ATOM 619 C C . VAL A 1 83 ? -4.811 9.409 2.905 1.00 90.50 83 VAL A C 1
ATOM 621 O O . VAL A 1 83 ? -4.568 10.488 3.437 1.00 90.50 83 VAL A O 1
ATOM 624 N N . ASN A 1 84 ? -3.861 8.611 2.420 1.00 87.81 84 ASN A N 1
ATOM 625 C CA . ASN A 1 84 ? -2.455 8.963 2.335 1.00 87.81 84 ASN A CA 1
ATOM 626 C C . ASN A 1 84 ? -1.795 8.046 1.305 1.00 87.81 84 ASN A C 1
ATOM 628 O O . ASN A 1 84 ? -1.891 6.820 1.400 1.00 87.81 84 ASN A O 1
ATOM 632 N N . GLU A 1 85 ? -1.109 8.629 0.329 1.00 85.94 85 GLU A N 1
ATOM 633 C CA . GLU A 1 85 ? -0.440 7.857 -0.709 1.00 85.94 85 GLU A CA 1
ATOM 634 C C . GLU A 1 85 ? 0.597 6.895 -0.116 1.00 85.94 85 GLU A C 1
ATOM 636 O O . GLU A 1 85 ? 0.631 5.728 -0.513 1.00 85.94 85 GLU A O 1
ATOM 641 N N . ASN A 1 86 ? 1.367 7.307 0.896 1.00 83.75 86 ASN A N 1
ATOM 642 C CA . ASN A 1 86 ? 2.424 6.496 1.520 1.00 83.75 86 ASN A CA 1
ATOM 643 C C . ASN A 1 86 ? 1.910 5.193 2.148 1.00 83.75 86 ASN A C 1
ATOM 645 O O . ASN A 1 86 ? 2.687 4.279 2.421 1.00 83.75 86 ASN A O 1
ATOM 649 N N . TYR A 1 87 ? 0.596 5.056 2.338 1.00 87.31 87 TYR A N 1
ATOM 650 C CA . TYR A 1 87 ? 0.006 3.809 2.813 1.00 87.31 87 TYR A CA 1
ATOM 651 C C . TYR A 1 87 ? -0.097 2.724 1.731 1.00 87.31 87 TYR A C 1
ATOM 653 O O . TYR A 1 87 ? -0.250 1.549 2.043 1.00 87.31 87 TYR A O 1
ATOM 661 N N . VAL A 1 88 ? 0.024 3.080 0.455 1.00 89.19 88 VAL A N 1
ATOM 662 C CA . VAL A 1 88 ? -0.013 2.143 -0.678 1.00 89.19 88 VAL A CA 1
ATOM 663 C C . VAL A 1 88 ? 1.163 2.401 -1.611 1.00 89.19 88 VAL A C 1
ATOM 665 O O . VAL A 1 88 ? 0.960 2.779 -2.763 1.00 89.19 88 VAL A O 1
ATOM 668 N N . PRO A 1 89 ? 2.417 2.249 -1.165 1.00 85.00 89 PRO A N 1
ATOM 669 C CA . PRO A 1 89 ? 3.569 2.677 -1.957 1.00 85.00 89 PRO A CA 1
ATOM 670 C C . PRO A 1 89 ? 3.739 1.868 -3.265 1.00 85.00 89 PRO A C 1
ATOM 672 O O . PRO A 1 89 ? 4.338 2.357 -4.212 1.00 85.00 89 PRO A O 1
ATOM 675 N N . PHE A 1 90 ? 3.116 0.689 -3.364 1.00 88.94 90 PHE A N 1
ATOM 676 C CA . PHE A 1 90 ? 3.051 -0.175 -4.555 1.00 88.94 90 PHE A CA 1
ATOM 677 C C . PHE A 1 90 ? 1.997 0.237 -5.603 1.00 88.94 90 PHE A C 1
ATOM 679 O O . PHE A 1 90 ? 1.924 -0.366 -6.672 1.00 88.94 90 PHE A O 1
ATOM 686 N N . TYR A 1 91 ? 1.150 1.227 -5.314 1.00 92.88 91 TYR A N 1
ATOM 687 C CA . TYR A 1 91 ? 0.065 1.667 -6.197 1.00 92.88 91 TYR A CA 1
ATOM 688 C C . TYR A 1 91 ? 0.449 2.917 -7.000 1.00 92.88 91 TYR A C 1
ATOM 690 O O . TYR A 1 91 ? 0.976 3.890 -6.459 1.00 92.88 91 TYR A O 1
ATOM 698 N N . CYS A 1 92 ? 0.135 2.924 -8.293 1.00 93.31 92 CYS A N 1
ATOM 699 C CA . CYS A 1 92 ? 0.271 4.087 -9.161 1.00 93.31 92 CYS A CA 1
ATOM 700 C C . CYS A 1 92 ? -1.104 4.727 -9.394 1.00 93.31 92 CYS A C 1
ATOM 702 O O . CYS A 1 92 ? -1.952 4.159 -10.081 1.00 93.31 92 CYS A O 1
ATOM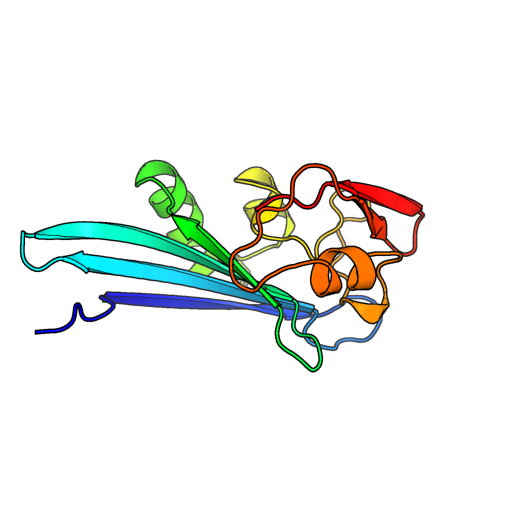 704 N N . ALA A 1 93 ? -1.320 5.933 -8.858 1.00 93.69 93 ALA A N 1
ATOM 705 C CA . ALA A 1 93 ? -2.606 6.629 -8.951 1.00 93.69 93 ALA A CA 1
ATOM 706 C C . ALA A 1 93 ? -2.986 7.061 -10.377 1.00 93.69 93 ALA A C 1
ATOM 708 O O . ALA A 1 93 ? -4.176 7.147 -10.682 1.00 93.69 93 ALA A O 1
ATOM 709 N N . GLU A 1 94 ? -1.992 7.315 -11.231 1.00 95.12 94 GLU A N 1
ATOM 710 C CA . GLU A 1 94 ? -2.194 7.694 -12.634 1.00 95.12 94 GLU A CA 1
ATOM 711 C C . GLU A 1 94 ? -2.587 6.492 -13.498 1.00 95.12 94 GLU A C 1
ATOM 713 O O . GLU A 1 94 ? -3.488 6.595 -14.327 1.00 95.12 94 GLU A O 1
ATOM 718 N N . CYS A 1 95 ? -1.961 5.333 -13.268 1.00 95.38 95 CYS A N 1
ATOM 719 C CA . CYS A 1 95 ? -2.338 4.086 -13.933 1.00 95.38 95 CYS A CA 1
ATOM 720 C C . CYS A 1 95 ? -3.625 3.474 -13.364 1.00 95.38 95 CYS A C 1
ATOM 722 O O . CYS A 1 95 ? -4.285 2.727 -14.075 1.00 95.38 95 CYS A O 1
ATOM 724 N N . ASP A 1 96 ? -3.955 3.761 -12.100 1.00 95.50 96 ASP A N 1
ATOM 725 C CA . ASP A 1 96 ? -4.915 2.991 -11.294 1.00 95.50 96 ASP A CA 1
ATOM 726 C C . ASP A 1 96 ? -4.559 1.499 -11.211 1.00 95.50 96 ASP A C 1
ATOM 728 O O . ASP A 1 96 ? -5.425 0.635 -11.299 1.00 95.50 96 ASP A O 1
ATOM 732 N N . LEU A 1 97 ? -3.264 1.208 -11.061 1.00 95.50 97 LEU A N 1
ATOM 733 C CA . LEU A 1 97 ? -2.723 -0.152 -11.037 1.00 95.50 97 LEU A CA 1
ATOM 734 C C . LEU A 1 97 ? -1.732 -0.333 -9.888 1.00 95.50 97 LEU A C 1
ATOM 736 O O . LEU A 1 97 ? -1.082 0.615 -9.434 1.00 95.50 97 LEU A O 1
ATOM 740 N N . VAL A 1 98 ? -1.625 -1.569 -9.425 1.00 94.38 98 VAL A N 1
ATOM 741 C CA . VAL A 1 98 ? -0.674 -2.056 -8.435 1.00 94.38 98 VAL A CA 1
ATOM 742 C C . VAL A 1 98 ? 0.476 -2.755 -9.141 1.00 94.38 98 VAL A C 1
ATOM 744 O O . VAL A 1 98 ? 0.286 -3.611 -10.001 1.00 94.38 98 VAL A O 1
ATOM 747 N N . TYR A 1 99 ? 1.688 -2.438 -8.708 1.00 92.38 99 TYR A N 1
ATOM 748 C CA . TYR A 1 99 ? 2.916 -2.995 -9.250 1.00 92.38 99 TYR A CA 1
ATOM 749 C C . TYR A 1 99 ? 3.765 -3.551 -8.111 1.00 92.38 99 TYR A C 1
ATOM 751 O O . TYR A 1 99 ? 3.946 -2.890 -7.083 1.00 92.38 99 TYR A O 1
ATOM 759 N N . CYS A 1 100 ? 4.284 -4.770 -8.276 1.00 89.69 100 CYS A N 1
ATOM 760 C CA . CYS A 1 100 ? 5.278 -5.298 -7.346 1.00 89.69 100 CYS A CA 1
ATOM 761 C C . CYS A 1 100 ? 6.602 -4.546 -7.497 1.00 89.69 100 CYS A C 1
ATOM 763 O O . CYS A 1 100 ? 6.826 -3.829 -8.469 1.00 89.69 100 CYS A O 1
ATOM 765 N N . ILE A 1 101 ? 7.492 -4.729 -6.525 1.00 85.31 101 ILE A N 1
ATOM 766 C CA . ILE A 1 101 ? 8.787 -4.044 -6.475 1.00 85.31 101 ILE A CA 1
ATOM 767 C C . ILE A 1 101 ? 9.615 -4.210 -7.763 1.00 85.31 101 ILE A C 1
ATOM 769 O O . ILE A 1 101 ? 10.346 -3.306 -8.135 1.00 85.31 101 ILE A O 1
ATOM 773 N N . ASP A 1 102 ? 9.495 -5.340 -8.459 1.00 87.00 102 ASP A N 1
ATOM 774 C CA . ASP A 1 102 ? 10.301 -5.625 -9.654 1.00 87.00 102 ASP A CA 1
ATOM 775 C C . ASP A 1 102 ? 9.848 -4.844 -10.892 1.00 87.00 102 ASP A C 1
ATOM 777 O O . ASP A 1 102 ? 10.598 -4.734 -11.856 1.00 87.00 102 ASP A O 1
ATOM 781 N N . GLU A 1 103 ? 8.635 -4.298 -10.858 1.00 90.19 103 GLU A N 1
ATOM 782 C CA . GLU A 1 103 ? 8.056 -3.496 -11.938 1.00 90.19 103 GLU A CA 1
ATOM 783 C C . GLU A 1 103 ? 8.366 -2.001 -11.773 1.00 90.19 103 GLU A C 1
ATOM 785 O O . GLU A 1 103 ? 8.218 -1.227 -12.716 1.00 90.19 103 GLU A O 1
ATOM 790 N N . TRP A 1 104 ? 8.750 -1.566 -10.570 1.00 88.69 104 TRP A N 1
ATOM 791 C CA . TRP A 1 104 ? 9.117 -0.174 -10.341 1.00 88.69 104 TRP A CA 1
ATOM 792 C C . TRP A 1 104 ? 10.598 0.038 -10.648 1.00 88.69 104 TRP A C 1
ATOM 794 O O . TRP A 1 104 ? 11.472 -0.637 -10.101 1.00 88.69 104 TRP A O 1
ATOM 804 N N . ASP A 1 105 ? 10.889 1.056 -11.447 1.00 87.50 105 ASP A N 1
ATOM 805 C CA . ASP A 1 105 ? 12.249 1.544 -11.614 1.00 87.50 105 ASP A CA 1
ATOM 806 C C . ASP A 1 105 ? 12.689 2.292 -10.349 1.00 87.50 105 ASP A C 1
ATOM 808 O O . ASP A 1 105 ? 11.909 3.022 -9.725 1.00 87.50 105 ASP A O 1
ATOM 812 N N . ASP A 1 106 ? 13.961 2.119 -9.989 1.00 81.19 106 ASP A N 1
ATOM 813 C CA . ASP A 1 106 ? 14.663 2.771 -8.875 1.00 81.19 106 ASP A CA 1
ATOM 814 C C . ASP A 1 106 ? 14.146 2.444 -7.460 1.00 81.19 106 ASP A C 1
ATOM 816 O O . ASP A 1 106 ? 14.855 2.701 -6.490 1.00 81.19 106 ASP A O 1
ATOM 820 N N . ILE A 1 107 ? 12.997 1.772 -7.304 1.00 79.50 107 ILE A N 1
ATOM 821 C CA . ILE A 1 107 ? 12.417 1.432 -5.988 1.00 79.50 107 ILE A CA 1
ATOM 822 C C . ILE A 1 107 ? 13.367 0.635 -5.091 1.00 79.50 107 ILE A C 1
ATOM 824 O O . ILE A 1 107 ? 13.354 0.786 -3.873 1.00 79.50 107 ILE A O 1
ATOM 828 N N . ARG A 1 108 ? 14.192 -0.236 -5.683 1.00 73.94 108 ARG A N 1
ATOM 829 C CA . ARG A 1 108 ? 15.139 -1.057 -4.927 1.00 73.94 108 ARG A CA 1
ATOM 830 C C . ARG A 1 108 ? 16.265 -0.206 -4.369 1.00 73.94 108 ARG A C 1
ATOM 832 O O . ARG A 1 108 ? 16.666 -0.454 -3.247 1.00 73.94 108 ARG A O 1
ATOM 839 N N . ALA A 1 10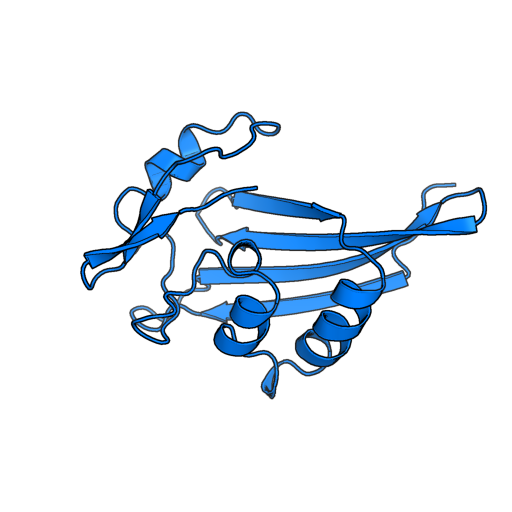9 ? 16.713 0.820 -5.095 1.00 71.75 109 ALA A N 1
ATOM 840 C CA . ALA A 1 109 ? 17.651 1.793 -4.549 1.00 71.75 109 ALA A CA 1
ATOM 841 C C . ALA A 1 109 ? 17.004 2.542 -3.376 1.00 71.75 109 ALA A C 1
ATOM 843 O O . ALA A 1 109 ? 17.608 2.619 -2.311 1.00 71.75 109 ALA A O 1
ATOM 844 N N . VAL A 1 110 ? 15.742 2.960 -3.535 1.00 71.31 110 VAL A N 1
ATOM 845 C CA . VAL A 1 110 ? 14.973 3.622 -2.469 1.00 71.31 110 VAL A CA 1
ATOM 846 C C . VAL A 1 110 ? 14.891 2.768 -1.207 1.00 71.31 110 VAL A C 1
ATOM 848 O O . VAL A 1 110 ? 15.112 3.253 -0.103 1.00 71.31 110 VAL A O 1
ATOM 851 N N . ILE A 1 111 ? 14.630 1.472 -1.361 1.00 70.00 111 ILE A N 1
ATOM 852 C CA . ILE A 1 111 ? 14.520 0.525 -0.251 1.00 70.00 111 ILE A CA 1
ATOM 853 C C . ILE A 1 111 ? 15.893 0.131 0.322 1.00 70.00 111 ILE A C 1
ATOM 855 O O . ILE A 1 111 ? 16.050 0.107 1.538 1.00 70.00 111 ILE A O 1
ATOM 859 N N . ASP A 1 112 ? 16.899 -0.158 -0.502 1.00 65.00 112 ASP A N 1
ATOM 860 C CA . ASP A 1 112 ? 18.214 -0.653 -0.059 1.00 65.00 112 ASP A CA 1
ATOM 861 C C . ASP A 1 112 ? 19.085 0.445 0.579 1.00 65.00 112 ASP A C 1
ATOM 863 O O . ASP A 1 112 ? 19.969 0.139 1.382 1.00 65.00 112 ASP A O 1
ATOM 867 N N . HIS A 1 113 ? 18.835 1.725 0.276 1.00 55.47 113 HIS A N 1
ATOM 868 C CA . HIS A 1 113 ? 19.487 2.855 0.949 1.00 55.47 113 HIS A CA 1
ATOM 869 C C . HIS A 1 113 ? 18.966 3.105 2.375 1.00 55.47 113 HIS A C 1
ATOM 871 O O . HIS A 1 113 ? 19.475 3.991 3.068 1.00 55.47 113 HIS A O 1
ATOM 877 N N . THR A 1 114 ? 18.011 2.304 2.859 1.00 53.06 114 THR A N 1
ATOM 878 C CA . THR A 1 114 ? 17.481 2.445 4.215 1.00 53.06 114 THR A CA 1
ATOM 879 C C . THR A 1 114 ? 18.297 1.678 5.256 1.00 53.06 114 THR A C 1
ATOM 881 O O . THR A 1 114 ? 18.455 0.459 5.224 1.00 53.06 114 THR A O 1
ATOM 884 N N . ASP A 1 115 ? 18.776 2.412 6.261 1.00 51.06 115 ASP A N 1
ATOM 885 C CA . ASP A 1 115 ? 18.936 1.861 7.607 1.00 51.06 115 ASP A CA 1
ATOM 886 C C . ASP A 1 115 ? 17.555 1.311 8.045 1.00 51.06 115 ASP A C 1
ATOM 888 O O . ASP A 1 115 ? 16.546 1.952 7.738 1.00 51.06 115 ASP A O 1
ATOM 892 N N . PRO A 1 116 ? 17.436 0.178 8.764 1.00 50.62 116 PRO A N 1
ATOM 893 C CA . PRO A 1 116 ? 16.177 -0.261 9.387 1.00 50.62 116 PRO A CA 1
ATOM 894 C C . PRO A 1 116 ? 15.441 0.808 10.230 1.00 50.62 116 PRO A C 1
ATOM 896 O O . PRO A 1 116 ? 14.302 0.570 10.637 1.00 50.62 116 PRO A O 1
ATOM 899 N N . TYR A 1 117 ? 16.062 1.967 10.485 1.00 45.94 117 TYR A N 1
ATOM 900 C CA . TYR A 1 117 ? 15.480 3.147 11.137 1.00 45.94 117 TYR A CA 1
ATOM 901 C C . TYR A 1 117 ? 15.431 4.425 10.265 1.00 45.94 117 TYR A C 1
ATOM 903 O O . TYR A 1 117 ? 15.099 5.493 10.779 1.00 45.94 117 TYR A O 1
ATOM 911 N N . GLY A 1 118 ? 15.801 4.354 8.984 1.00 44.31 118 GLY A N 1
ATOM 912 C CA . GLY A 1 118 ? 15.957 5.506 8.091 1.00 44.31 118 GLY A CA 1
ATOM 913 C C . GLY A 1 118 ? 14.631 6.078 7.585 1.00 44.31 118 GLY A C 1
ATOM 914 O O . GLY A 1 118 ? 13.748 5.340 7.153 1.00 44.31 118 GLY A O 1
ATOM 915 N N . SER A 1 119 ? 14.509 7.405 7.629 1.00 48.22 119 SER A N 1
ATOM 916 C CA . SER A 1 119 ? 13.408 8.161 7.030 1.00 48.22 119 SER A CA 1
ATOM 917 C C . SER A 1 119 ? 13.642 8.384 5.534 1.00 48.22 119 SER A C 1
ATOM 919 O O . SER A 1 119 ? 14.729 8.810 5.145 1.00 48.22 119 SER A O 1
ATOM 921 N N . PHE A 1 120 ? 12.619 8.176 4.708 1.00 53.41 120 PHE A N 1
ATOM 922 C CA . PHE A 1 120 ? 12.663 8.521 3.286 1.00 53.41 120 PHE A CA 1
ATOM 923 C C . PHE A 1 120 ? 12.269 9.980 3.101 1.00 53.41 120 PHE A C 1
ATOM 925 O O . PHE A 1 120 ? 11.084 10.321 3.075 1.00 53.41 120 PHE A O 1
ATOM 932 N N . GLU A 1 121 ? 13.249 10.857 2.947 1.00 53.34 121 GLU A N 1
ATOM 933 C CA . GLU A 1 121 ? 12.970 12.213 2.491 1.00 53.34 121 GLU A CA 1
ATOM 934 C C . GLU A 1 121 ? 13.442 12.375 1.045 1.00 53.34 121 GLU A C 1
ATOM 936 O O . GLU A 1 121 ? 14.629 12.510 0.770 1.00 53.34 121 GLU A O 1
ATOM 941 N N . GLY A 1 122 ? 12.482 12.387 0.115 1.00 56.44 122 GLY A N 1
ATOM 942 C CA . GLY A 1 122 ? 12.689 12.913 -1.238 1.00 56.44 122 GLY A CA 1
ATOM 943 C C . GLY A 1 122 ? 13.138 11.919 -2.307 1.00 56.44 122 GLY A C 1
ATOM 944 O O . GLY A 1 122 ? 13.510 12.355 -3.396 1.00 56.44 122 GLY A O 1
ATOM 945 N N . GLU A 1 123 ? 13.083 10.613 -2.049 1.00 71.19 123 GLU A N 1
ATOM 946 C CA . GLU A 1 123 ? 13.384 9.614 -3.074 1.00 71.19 123 GLU A CA 1
ATOM 947 C C . GLU A 1 123 ? 12.151 9.264 -3.914 1.00 71.19 123 GLU A C 1
ATOM 949 O O . GLU A 1 123 ? 11.014 9.252 -3.431 1.00 71.19 123 GLU A O 1
ATOM 954 N N . SER A 1 124 ? 12.374 9.010 -5.205 1.00 79.75 124 SER A N 1
ATOM 955 C CA . SER A 1 124 ? 11.305 8.766 -6.169 1.00 79.75 124 SER A CA 1
ATOM 956 C C . SER A 1 124 ? 11.478 7.443 -6.895 1.00 79.75 124 SER A C 1
ATOM 958 O O . SER A 1 124 ? 12.566 7.164 -7.393 1.00 79.75 124 SER A O 1
ATOM 960 N N . ALA A 1 125 ? 10.388 6.698 -7.044 1.00 85.25 125 ALA A N 1
ATOM 961 C CA . ALA A 1 125 ? 10.314 5.529 -7.912 1.00 85.25 125 ALA A CA 1
ATOM 962 C C . ALA A 1 125 ? 9.419 5.826 -9.122 1.00 85.25 125 ALA A C 1
ATOM 964 O O . ALA A 1 125 ? 8.524 6.678 -9.055 1.00 85.25 125 ALA A O 1
ATOM 965 N N . ARG A 1 126 ? 9.641 5.120 -10.234 1.00 91.44 126 ARG A N 1
ATOM 966 C CA . ARG A 1 126 ? 8.796 5.228 -11.435 1.00 91.44 126 ARG A CA 1
ATOM 967 C C . ARG A 1 126 ? 8.091 3.916 -11.726 1.00 91.44 126 ARG A C 1
ATOM 969 O O . ARG A 1 126 ? 8.700 2.858 -11.635 1.00 91.44 126 ARG A O 1
ATOM 976 N N . CYS A 1 127 ? 6.812 3.983 -12.075 1.00 93.12 127 CYS A N 1
ATOM 977 C CA . CYS A 1 127 ? 6.084 2.794 -12.516 1.00 93.12 127 CYS A CA 1
ATOM 978 C C . CYS A 1 127 ? 6.465 2.421 -13.968 1.00 93.12 127 CYS A C 1
ATOM 980 O O . CYS A 1 127 ? 7.064 3.253 -14.659 1.00 93.12 127 CYS A O 1
ATOM 982 N N . PRO A 1 128 ? 6.030 1.256 -14.494 1.00 93.31 128 PRO A N 1
ATOM 983 C CA . PRO A 1 128 ? 6.317 0.832 -15.874 1.00 93.31 128 PRO A CA 1
ATOM 984 C C . PRO A 1 128 ? 5.883 1.815 -16.974 1.00 93.31 128 PRO A C 1
ATOM 986 O O . PRO A 1 128 ? 6.363 1.753 -18.103 1.00 93.31 128 PRO A O 1
ATOM 989 N N . HIS A 1 129 ? 4.961 2.728 -16.660 1.00 94.44 129 HIS A N 1
ATOM 990 C CA . HIS A 1 129 ? 4.474 3.760 -17.579 1.00 94.44 129 HIS A CA 1
ATOM 991 C C . HIS A 1 129 ? 5.205 5.106 -17.431 1.00 94.44 129 HIS A C 1
ATOM 993 O O . HIS A 1 129 ? 4.848 6.072 -18.102 1.00 94.44 129 HIS A O 1
ATOM 999 N N . GLY A 1 130 ? 6.220 5.190 -16.567 1.00 92.56 130 GLY A N 1
ATOM 1000 C CA . GLY A 1 130 ? 7.042 6.383 -16.364 1.00 92.56 130 GLY A CA 1
ATOM 1001 C C . GLY A 1 130 ? 6.474 7.414 -15.383 1.00 92.56 130 GLY A C 1
ATOM 1002 O O . GLY A 1 130 ? 7.095 8.461 -15.193 1.00 92.56 130 GLY A O 1
ATOM 1003 N N . HIS A 1 131 ? 5.337 7.141 -14.734 1.00 93.31 131 HIS A N 1
ATOM 1004 C CA . HIS A 1 131 ? 4.787 8.020 -13.699 1.00 93.31 131 HIS A CA 1
ATOM 1005 C C . HIS A 1 131 ? 5.688 8.005 -12.466 1.00 93.31 131 HIS A C 1
ATOM 1007 O O . HIS A 1 131 ? 5.970 6.946 -11.901 1.00 93.31 131 HIS A O 1
ATOM 1013 N N . CYS A 1 132 ? 6.149 9.189 -12.072 1.00 88.62 132 CYS A N 1
ATOM 1014 C CA . CYS A 1 132 ? 7.079 9.373 -10.971 1.00 88.62 132 CYS A CA 1
ATOM 1015 C C . CYS A 1 132 ? 6.320 9.582 -9.668 1.00 88.62 132 CYS A C 1
ATOM 1017 O O . CYS A 1 132 ? 5.376 10.370 -9.608 1.00 88.62 132 CYS A O 1
ATOM 1019 N N . ARG A 1 133 ? 6.765 8.909 -8.613 1.00 81.62 133 ARG A N 1
ATOM 1020 C CA . ARG A 1 133 ? 6.145 9.000 -7.304 1.00 81.62 133 ARG A CA 1
ATOM 1021 C C . ARG A 1 133 ? 7.194 9.152 -6.221 1.00 81.62 133 ARG A C 1
ATOM 1023 O O . ARG A 1 133 ? 8.135 8.366 -6.165 1.00 81.62 133 ARG A O 1
ATOM 1030 N N . MET A 1 134 ? 6.998 10.138 -5.348 1.00 77.81 134 MET A N 1
ATOM 1031 C CA . MET A 1 134 ? 7.782 10.245 -4.123 1.00 77.81 134 MET A CA 1
ATOM 1032 C C . MET A 1 134 ? 7.330 9.177 -3.137 1.00 77.81 134 MET A C 1
ATOM 1034 O O . MET A 1 134 ? 6.132 8.977 -2.927 1.00 77.81 134 MET A O 1
ATOM 1038 N N . ILE A 1 135 ? 8.298 8.501 -2.540 1.00 72.06 135 ILE A N 1
ATOM 1039 C CA . ILE A 1 135 ? 8.058 7.527 -1.486 1.00 72.06 135 ILE A CA 1
ATOM 1040 C C . ILE A 1 135 ? 8.661 8.121 -0.227 1.00 72.06 135 ILE A C 1
ATOM 1042 O O . ILE A 1 135 ? 9.869 8.333 -0.163 1.00 72.06 135 ILE A O 1
ATOM 1046 N N . SER A 1 136 ? 7.803 8.449 0.739 1.00 64.94 136 SER A N 1
ATOM 1047 C CA . SER A 1 136 ? 8.213 8.965 2.044 1.00 64.94 136 SER A CA 1
ATOM 1048 C C . SER A 1 136 ? 7.686 8.092 3.191 1.00 64.94 136 SER A C 1
ATOM 1050 O O . SER A 1 136 ? 6.605 7.506 3.083 1.00 64.94 136 SER A O 1
ATOM 1052 N N . SER A 1 137 ? 8.461 7.977 4.278 1.00 55.88 137 SER A N 1
ATOM 1053 C CA . SER A 1 137 ? 8.029 7.379 5.562 1.00 55.88 137 SER A CA 1
ATOM 1054 C C . SER A 1 137 ? 7.468 8.428 6.499 1.00 55.88 137 SER A C 1
ATOM 1056 O O . SER A 1 137 ? 8.164 9.457 6.651 1.00 55.88 137 SER A O 1
#

InterPro domains:
  IPR059372 Domain of unknown function DUF8328 [PF27007] (9-135)

Organism: NCBI:txid228006

Radius of gyration: 15.12 Å; chains: 1; bounding box: 33×25×49 Å

Foldseek 3Di:
DAWDWPDWQKEWDAFPPPRHTQKMKIWTWTADPVRDIWIKIKIWGPDPVIFIDIDTDDPVLSVQVVVLRVDRVNVQLQSNVVSPVLSQVQADNVVSGGHHPVQKPCVVVQRVPDDPPDWQDDDWIAGNVGDIDRHTD

Sequence (137 aa):
MDPMPLTRDVVEFCCDTCGVVAGRITLTTETASNGRIWHNIKTFFDCSGGYGLNASVNAPVFAELQPLLADPPAATPRRICKVNENYVPFYCAECDLVYCIDEWDDIRAVIDHTDPYGSFEGESARCPHGHCRMISS

Secondary structure (DSSP, 8-state):
-PPPEEEEEEEEEE-TTT-SEEEEEEEEEEE-TTS-EEEEEEEEE--TT-EEEEEEE-HHHHHHHHHHHSSTTT--HHHHHHH-GGG-TTEETTTTEE--GGGSBSHHHHHHT--TT----SEEEE-TT--EEEE--